Protein AF-A0A358DE54-F1 (afdb_monomer_lite)

Sequence (68 aa):
CIGCSKCQQACPFEAITIENNLAFIIDDKCRLCRKCVPVCPTNSILELNFPPRKETPPAVKEEATVNA

pLDDT: mean 86.39, std 16.8, range [46.91, 98.0]

Foldseek 3Di:
DQLPCQLCVQDPQSQWDADPRDIDGNPVSDPLPCSSQVRDPVSPDDPPPDDDDPDDPPPDPPPPDDDD

Secondary structure (DSSP, 8-state):
-----HHHHT-TT--EEEETTEEEE-TTT-----TTTTT-TT--S--TTPPPP--PPP----------

Radius of gyration: 16.02 Å; chains: 1; bounding box: 38×48×32 Å

Structure (mmCIF, N/CA/C/O backbone):
data_AF-A0A358DE54-F1
#
_entry.id   AF-A0A358DE54-F1
#
loop_
_atom_site.group_PDB
_atom_site.id
_atom_site.type_symbol
_atom_site.label_atom_id
_atom_site.label_alt_id
_atom_site.label_comp_id
_atom_site.label_asym_id
_atom_site.label_entity_id
_atom_site.label_seq_id
_atom_site.pdbx_PDB_ins_code
_atom_s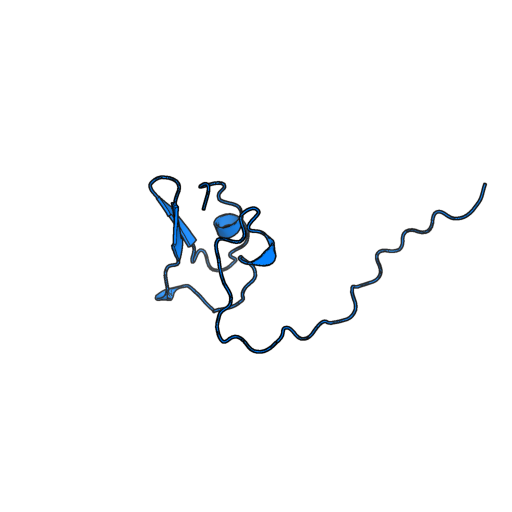ite.Cartn_x
_atom_site.Cartn_y
_atom_site.Cartn_z
_atom_site.occupancy
_atom_site.B_iso_or_equiv
_atom_site.auth_seq_id
_atom_site.auth_comp_id
_atom_site.auth_asym_id
_atom_site.auth_atom_id
_atom_site.pdbx_PDB_model_num
ATOM 1 N N . CYS A 1 1 ? 1.828 4.117 11.930 1.00 95.00 1 CYS A N 1
ATOM 2 C CA . CYS A 1 1 ? 0.620 3.405 11.458 1.00 95.00 1 CYS A CA 1
ATOM 3 C C . CYS A 1 1 ? -0.467 3.581 12.515 1.00 95.00 1 CYS A C 1
ATOM 5 O O . CYS A 1 1 ? -0.114 3.711 13.678 1.00 95.00 1 CYS A O 1
ATOM 7 N N . ILE A 1 2 ? -1.747 3.631 12.128 1.00 96.44 2 ILE A N 1
ATOM 8 C CA . ILE A 1 2 ? -2.893 3.799 13.050 1.00 96.44 2 ILE A CA 1
ATOM 9 C C . ILE A 1 2 ? -4.007 2.764 12.806 1.00 96.44 2 ILE A C 1
ATOM 11 O O . ILE A 1 2 ? -5.157 3.006 13.146 1.00 96.44 2 ILE A O 1
ATOM 15 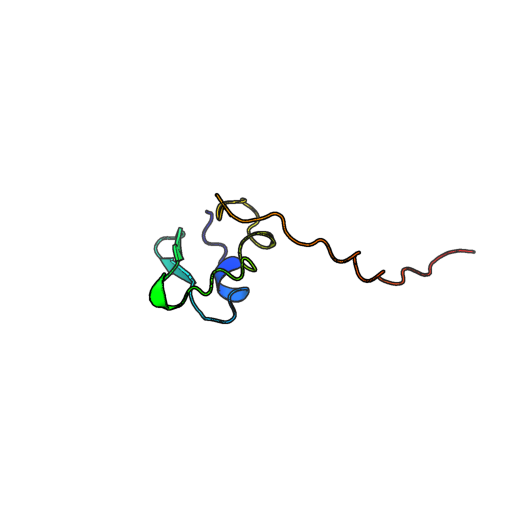N N . GLY A 1 3 ? -3.717 1.667 12.100 1.00 96.19 3 GLY A N 1
ATOM 16 C CA . GLY A 1 3 ? -4.699 0.602 11.848 1.00 96.19 3 GLY A CA 1
ATOM 17 C C . GLY A 1 3 ? -5.905 0.971 10.969 1.00 96.19 3 GLY A C 1
ATOM 18 O O . GLY A 1 3 ? -6.812 0.165 10.813 1.00 96.19 3 GLY A O 1
ATOM 19 N N . CYS A 1 4 ? -5.938 2.153 10.338 1.00 96.94 4 CYS A N 1
ATOM 20 C CA . CYS A 1 4 ? -7.116 2.636 9.592 1.00 96.94 4 CYS A CA 1
ATOM 21 C C . CYS A 1 4 ? -7.481 1.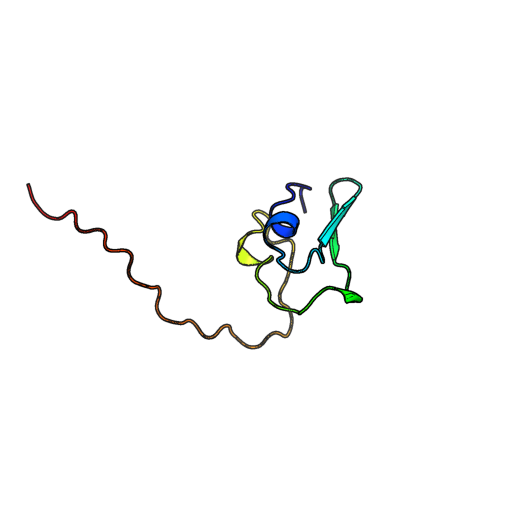848 8.314 1.00 96.94 4 CYS A C 1
ATOM 23 O O . CYS A 1 4 ? -8.427 2.220 7.627 1.00 96.94 4 CYS A O 1
ATOM 25 N N . SER A 1 5 ? -6.718 0.812 7.949 1.00 96.69 5 SER A N 1
ATOM 26 C CA . SER A 1 5 ? -6.983 -0.107 6.824 1.00 96.69 5 SER A CA 1
ATOM 27 C C . SER A 1 5 ? -7.086 0.512 5.413 1.00 96.69 5 SER A C 1
ATOM 29 O O . SER A 1 5 ? -7.271 -0.208 4.436 1.00 96.69 5 SER A O 1
ATOM 31 N N . LYS A 1 6 ? -6.877 1.826 5.245 1.00 97.69 6 LYS A N 1
ATOM 32 C CA . LYS A 1 6 ? -6.904 2.496 3.926 1.00 97.69 6 LYS A CA 1
ATOM 33 C C . LYS A 1 6 ? -5.883 1.928 2.938 1.00 97.69 6 LYS A C 1
ATOM 35 O O . LYS A 1 6 ? -6.177 1.779 1.757 1.00 97.69 6 LYS A O 1
ATOM 40 N N . CYS A 1 7 ? -4.683 1.594 3.414 1.00 97.69 7 CYS A N 1
ATOM 41 C CA . CYS A 1 7 ? -3.650 0.975 2.584 1.00 97.69 7 CYS A CA 1
ATOM 42 C C . CYS A 1 7 ? -4.049 -0.431 2.111 1.00 97.69 7 CYS A C 1
ATOM 44 O O . CYS A 1 7 ? -3.788 -0.759 0.956 1.00 97.69 7 CYS A O 1
ATOM 46 N N . GLN A 1 8 ? -4.714 -1.217 2.966 1.00 97.50 8 GLN A N 1
ATOM 47 C CA . GLN A 1 8 ? -5.249 -2.536 2.625 1.00 97.50 8 GLN A CA 1
ATOM 48 C C . GLN A 1 8 ? -6.301 -2.435 1.519 1.00 97.50 8 GLN A C 1
ATOM 50 O O . GLN A 1 8 ? -6.170 -3.108 0.503 1.00 97.50 8 GLN A O 1
ATOM 55 N N . GLN A 1 9 ? -7.273 -1.528 1.657 1.00 97.19 9 GLN A N 1
ATOM 56 C CA . GLN A 1 9 ? -8.317 -1.313 0.645 1.00 97.19 9 GLN A CA 1
ATOM 57 C C . GLN A 1 9 ? -7.761 -0.796 -0.691 1.00 97.19 9 GLN A C 1
ATOM 59 O O . GLN A 1 9 ? -8.267 -1.135 -1.756 1.00 97.19 9 GLN A O 1
ATOM 64 N N . ALA A 1 10 ? -6.701 0.015 -0.655 1.00 97.31 10 ALA A N 1
ATOM 65 C CA . ALA A 1 10 ? -6.068 0.546 -1.860 1.00 97.31 10 ALA A CA 1
ATOM 66 C C . ALA A 1 10 ? -5.180 -0.470 -2.600 1.00 97.31 10 ALA A C 1
ATOM 68 O O . ALA A 1 10 ? -4.719 -0.180 -3.708 1.00 97.31 10 ALA A O 1
ATOM 69 N N . CYS A 1 11 ? -4.875 -1.625 -1.998 1.00 97.44 11 CYS A N 1
ATOM 70 C CA . CYS A 1 11 ? -3.993 -2.620 -2.592 1.00 97.44 11 CYS A CA 1
ATOM 71 C C . CYS A 1 11 ? -4.781 -3.566 -3.518 1.00 97.44 11 CYS A C 1
ATOM 73 O O . CYS A 1 11 ? -5.511 -4.419 -3.021 1.00 97.44 11 CYS A O 1
ATOM 75 N N . PRO A 1 12 ? -4.591 -3.514 -4.852 1.00 96.62 12 PRO A N 1
ATOM 76 C CA . PRO A 1 12 ? -5.320 -4.388 -5.779 1.00 96.62 12 PRO A CA 1
ATOM 77 C C . PRO A 1 12 ? -4.829 -5.845 -5.764 1.00 96.62 12 PRO A C 1
ATOM 79 O O . PRO A 1 12 ? -5.394 -6.686 -6.449 1.00 96.62 12 PRO A O 1
ATOM 82 N N . PHE A 1 13 ? -3.749 -6.131 -5.032 1.00 97.25 13 PHE A N 1
ATOM 83 C CA . PHE A 1 13 ? -3.125 -7.455 -4.943 1.00 97.25 13 PHE A CA 1
ATOM 84 C C . PHE A 1 13 ? -3.311 -8.099 -3.567 1.00 97.25 13 PHE A C 1
ATOM 86 O O . PHE A 1 13 ? -2.681 -9.116 -3.291 1.00 97.25 13 PHE A O 1
ATOM 93 N N . GLU A 1 14 ? -4.100 -7.471 -2.685 1.00 96.50 14 GLU A N 1
ATOM 94 C CA . GLU A 1 14 ? -4.335 -7.957 -1.317 1.00 96.50 14 GLU A CA 1
ATOM 95 C C . GLU A 1 14 ? -3.024 -8.254 -0.562 1.00 96.50 14 GLU A C 1
ATOM 97 O O . GLU A 1 14 ? -2.906 -9.214 0.199 1.00 96.50 14 GLU A O 1
ATOM 102 N N . ALA A 1 15 ? -2.002 -7.430 -0.807 1.00 98.00 15 ALA A N 1
ATOM 103 C CA . ALA A 1 15 ? -0.656 -7.611 -0.271 1.00 98.00 15 ALA A CA 1
ATOM 104 C C . ALA A 1 15 ? -0.458 -6.955 1.103 1.00 98.00 15 ALA A C 1
ATOM 106 O O . ALA A 1 15 ? 0.672 -6.838 1.562 1.00 98.00 15 ALA A O 1
ATOM 107 N N . ILE A 1 16 ? -1.522 -6.453 1.732 1.00 97.56 16 ILE A N 1
ATOM 108 C CA . ILE A 1 16 ? -1.450 -5.754 3.016 1.00 97.56 16 ILE A CA 1
ATOM 109 C C . ILE A 1 16 ? -2.483 -6.360 3.957 1.00 97.56 16 ILE A C 1
ATOM 111 O O . ILE A 1 16 ? -3.666 -6.400 3.623 1.00 97.56 16 ILE A O 1
ATOM 115 N N . THR A 1 17 ? -2.043 -6.784 5.135 1.00 96.94 17 THR A N 1
ATOM 116 C CA . THR A 1 17 ? -2.899 -7.241 6.234 1.00 96.94 17 THR A CA 1
ATOM 117 C C . THR A 1 17 ? -2.819 -6.263 7.398 1.00 96.94 17 THR A C 1
ATOM 119 O O . THR A 1 17 ? -1.853 -5.506 7.531 1.00 96.94 17 THR A O 1
ATOM 122 N N . ILE A 1 18 ? -3.866 -6.236 8.221 1.00 96.75 18 ILE A N 1
ATOM 123 C CA . ILE A 1 18 ? -3.910 -5.426 9.436 1.00 96.75 18 ILE A CA 1
ATOM 124 C C . ILE A 1 18 ? -4.008 -6.371 10.626 1.00 96.75 18 ILE A C 1
ATOM 126 O O . ILE A 1 18 ? -4.992 -7.090 10.770 1.00 96.75 18 ILE A O 1
ATOM 130 N N . GLU A 1 19 ? -2.995 -6.346 11.484 1.00 95.81 19 GLU A N 1
ATOM 131 C CA . GLU A 1 19 ? -2.919 -7.162 12.694 1.00 95.81 19 GLU A CA 1
ATOM 132 C C . GLU A 1 19 ? -2.469 -6.270 13.849 1.00 95.81 19 GLU A C 1
ATOM 134 O O . GLU A 1 19 ? -1.560 -5.455 13.696 1.00 95.81 19 GLU A O 1
ATOM 139 N N . ASN A 1 20 ? -3.119 -6.373 15.011 1.00 94.81 20 ASN A N 1
ATOM 140 C CA . ASN A 1 20 ? -2.782 -5.572 16.198 1.00 94.81 20 ASN A CA 1
ATOM 141 C C . ASN A 1 20 ? -2.699 -4.052 15.926 1.00 94.81 20 ASN A C 1
ATOM 143 O O . ASN A 1 20 ? -1.809 -3.367 16.425 1.00 94.81 20 ASN A O 1
ATOM 147 N N . ASN A 1 21 ? -3.621 -3.516 15.113 1.00 93.62 21 ASN A N 1
ATOM 148 C CA . ASN A 1 21 ? -3.649 -2.112 14.664 1.00 93.62 21 ASN A CA 1
ATOM 149 C C . ASN A 1 21 ? -2.418 -1.655 13.854 1.00 93.62 21 ASN A C 1
ATOM 151 O O . ASN A 1 21 ? -2.221 -0.456 13.632 1.00 93.62 21 ASN A O 1
ATOM 155 N N . LEU A 1 22 ? -1.611 -2.592 13.363 1.00 96.50 22 LEU A N 1
ATOM 156 C CA . LEU A 1 22 ? -0.458 -2.340 12.511 1.00 96.50 22 LEU A CA 1
ATOM 157 C C . LEU A 1 22 ? -0.674 -2.955 11.133 1.00 96.50 22 LEU A C 1
ATOM 159 O O . LEU A 1 22 ? -1.416 -3.917 10.971 1.00 96.50 22 LEU A O 1
ATOM 163 N N . ALA A 1 23 ? -0.047 -2.346 10.129 1.00 97.00 23 ALA A N 1
ATOM 164 C CA . ALA A 1 23 ? -0.138 -2.809 8.755 1.00 97.00 23 ALA A CA 1
ATOM 165 C C . ALA A 1 23 ? 1.105 -3.633 8.431 1.00 97.00 23 ALA A C 1
ATOM 167 O O . ALA A 1 23 ? 2.218 -3.145 8.629 1.00 97.00 23 ALA A O 1
ATOM 168 N N . PHE A 1 24 ? 0.902 -4.835 7.906 1.00 96.94 24 PHE A N 1
ATOM 169 C CA . PHE A 1 24 ? 1.952 -5.744 7.465 1.00 96.94 24 PHE A CA 1
ATOM 170 C C . PHE A 1 24 ? 1.849 -5.923 5.954 1.00 96.94 24 PHE A C 1
ATOM 172 O O . PHE A 1 24 ? 0.764 -6.141 5.418 1.00 96.94 24 PHE A O 1
ATOM 179 N N . ILE A 1 25 ? 2.973 -5.770 5.255 1.00 96.56 25 ILE A N 1
ATOM 180 C CA . ILE A 1 25 ? 3.049 -5.968 3.807 1.00 96.56 25 ILE A CA 1
ATOM 181 C C . ILE A 1 25 ? 3.568 -7.383 3.565 1.00 96.56 25 ILE A C 1
ATOM 183 O O . ILE A 1 25 ? 4.658 -7.716 4.018 1.00 96.56 25 ILE A O 1
ATOM 187 N N . ILE A 1 26 ? 2.793 -8.182 2.838 1.00 96.75 26 ILE A N 1
ATOM 188 C CA . ILE A 1 26 ? 3.190 -9.506 2.359 1.00 96.75 26 ILE A CA 1
ATOM 189 C C . ILE A 1 26 ? 4.019 -9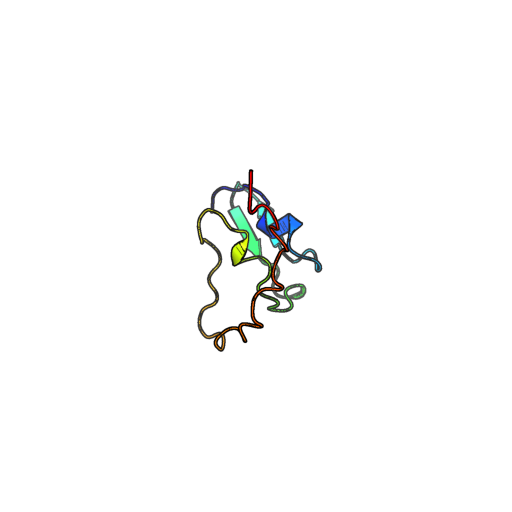.293 1.090 1.00 96.75 26 ILE A C 1
ATOM 191 O O . ILE A 1 26 ? 3.492 -8.892 0.047 1.00 96.75 26 ILE A O 1
ATOM 195 N N . ASP A 1 27 ? 5.320 -9.531 1.190 1.00 95.06 27 ASP A N 1
ATOM 196 C CA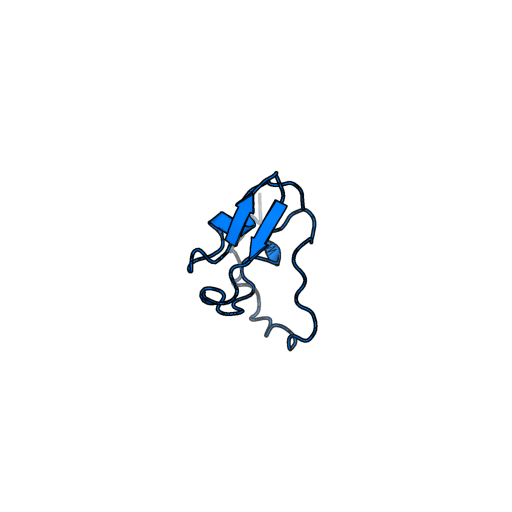 . ASP A 1 27 ? 6.307 -9.378 0.121 1.00 95.06 27 ASP A CA 1
ATOM 197 C C . ASP A 1 27 ? 5.966 -10.203 -1.128 1.00 95.06 27 ASP A C 1
ATOM 199 O O . ASP A 1 27 ? 5.940 -9.644 -2.225 1.00 95.06 27 ASP A O 1
ATOM 203 N N . ASP A 1 28 ? 5.564 -11.463 -0.964 1.00 97.00 28 ASP A N 1
ATOM 204 C CA . ASP A 1 28 ? 5.196 -12.370 -2.063 1.00 97.00 28 ASP A CA 1
ATOM 205 C C . ASP A 1 28 ? 4.070 -11.826 -2.963 1.00 97.00 28 ASP A C 1
ATOM 207 O O . ASP A 1 28 ? 4.019 -12.044 -4.184 1.00 97.00 28 ASP A O 1
ATOM 211 N N . LYS A 1 29 ? 3.134 -11.081 -2.369 1.00 97.19 29 LYS A N 1
ATOM 212 C CA . LYS A 1 29 ? 1.992 -10.482 -3.075 1.00 97.19 29 LYS A CA 1
ATOM 213 C C . LYS A 1 29 ? 2.271 -9.051 -3.527 1.00 97.19 29 LYS A C 1
ATOM 215 O O . LYS A 1 29 ? 1.619 -8.551 -4.447 1.00 97.19 29 LYS A O 1
ATOM 220 N N . CYS A 1 30 ? 3.232 -8.367 -2.911 1.00 96.88 30 CYS A N 1
ATOM 221 C CA . CYS A 1 30 ? 3.528 -6.979 -3.219 1.00 96.88 30 CYS A CA 1
ATOM 222 C C . CYS A 1 30 ? 4.156 -6.854 -4.615 1.00 96.88 30 CYS A C 1
ATOM 224 O O . CYS A 1 30 ? 5.167 -7.466 -4.935 1.00 96.88 30 CYS A O 1
ATOM 226 N N . ARG A 1 31 ? 3.562 -6.020 -5.476 1.00 95.56 31 ARG A N 1
ATOM 227 C CA . ARG A 1 31 ? 4.089 -5.711 -6.822 1.00 95.56 31 ARG A CA 1
ATOM 228 C C . ARG A 1 31 ? 4.783 -4.352 -6.901 1.00 95.56 31 ARG A C 1
ATOM 230 O O . ARG A 1 31 ? 4.901 -3.790 -7.982 1.00 95.56 31 ARG A O 1
ATOM 237 N N . LEU A 1 32 ? 5.153 -3.775 -5.752 1.00 93.94 32 LEU A N 1
ATOM 238 C CA . LEU A 1 32 ? 5.821 -2.468 -5.650 1.00 93.94 32 LEU A CA 1
ATOM 239 C C . LEU A 1 32 ? 5.107 -1.343 -6.434 1.00 93.94 32 LEU A C 1
ATOM 241 O O . LEU A 1 32 ? 5.725 -0.406 -6.933 1.00 93.94 32 LEU A O 1
ATOM 245 N N . CYS A 1 33 ? 3.773 -1.413 -6.523 1.00 93.69 33 CYS A N 1
ATOM 246 C CA . CYS A 1 33 ? 2.963 -0.466 -7.299 1.00 93.69 33 CYS A CA 1
ATOM 247 C C . CYS A 1 33 ? 2.762 0.897 -6.613 1.00 93.69 33 CYS A C 1
ATOM 249 O O . CYS A 1 33 ? 2.262 1.829 -7.238 1.00 93.69 33 CYS A O 1
ATOM 251 N N . ARG A 1 34 ? 3.115 1.007 -5.323 1.00 93.06 34 ARG A N 1
ATOM 252 C CA . ARG A 1 34 ? 3.100 2.241 -4.511 1.00 93.06 34 ARG A CA 1
ATOM 253 C C . ARG A 1 34 ? 1.746 2.944 -4.344 1.00 93.06 34 ARG A C 1
ATOM 255 O O . ARG A 1 34 ? 1.690 4.042 -3.795 1.00 93.06 34 ARG A O 1
ATOM 262 N N . LYS A 1 35 ? 0.635 2.305 -4.726 1.00 94.25 35 LYS A N 1
ATOM 263 C CA . LYS A 1 35 ? -0.728 2.844 -4.538 1.00 94.25 35 LYS A CA 1
ATOM 264 C C . LYS A 1 35 ? -1.111 3.041 -3.065 1.00 94.25 35 LYS A C 1
ATOM 266 O O . LYS A 1 35 ? -1.904 3.921 -2.752 1.00 94.25 35 LYS A O 1
ATOM 271 N N . CYS A 1 36 ? -0.518 2.265 -2.159 1.00 96.56 36 CYS A N 1
ATOM 272 C CA . CYS A 1 36 ? -0.748 2.355 -0.716 1.00 96.56 36 CYS A CA 1
ATOM 273 C C . CYS A 1 36 ? -0.083 3.573 -0.042 1.00 96.56 36 CYS A C 1
ATOM 275 O O . CYS A 1 36 ? -0.533 3.984 1.025 1.00 96.56 36 CYS A O 1
ATOM 277 N N . VAL A 1 37 ? 0.956 4.159 -0.651 1.00 95.12 37 VAL A N 1
ATOM 278 C CA . VAL A 1 37 ? 1.707 5.299 -0.094 1.00 95.12 37 VAL A CA 1
ATOM 279 C C . VAL A 1 37 ? 0.841 6.565 0.015 1.00 95.12 37 VAL A C 1
ATOM 281 O O . VAL A 1 37 ? 0.658 7.044 1.132 1.00 95.12 37 VAL A O 1
ATOM 284 N N . PRO A 1 38 ? 0.242 7.098 -1.075 1.00 95.00 38 PRO A N 1
ATOM 285 C CA . PRO A 1 38 ? -0.490 8.369 -1.018 1.00 95.00 38 PRO A CA 1
ATOM 286 C C . PRO A 1 38 ? -1.794 8.305 -0.209 1.00 95.00 38 PRO A C 1
ATOM 288 O O . PRO A 1 38 ? -2.312 9.339 0.194 1.00 95.00 38 PRO A O 1
ATOM 291 N N . VAL A 1 39 ? -2.347 7.110 0.032 1.00 96.50 39 VAL A N 1
ATOM 292 C CA . VAL A 1 39 ? -3.591 6.946 0.806 1.00 96.50 39 VAL A CA 1
ATOM 293 C C . VAL A 1 39 ? -3.353 6.866 2.316 1.00 96.50 39 VAL A C 1
ATOM 295 O O . VAL A 1 39 ? -4.314 6.874 3.088 1.00 96.50 39 VAL A O 1
ATOM 298 N N . CYS A 1 40 ? -2.096 6.733 2.755 1.00 97.25 40 CYS A N 1
ATOM 299 C CA . CYS A 1 40 ? -1.762 6.588 4.165 1.00 97.25 40 CYS A CA 1
ATOM 300 C C . CYS A 1 40 ? -1.796 7.962 4.860 1.00 97.25 40 CYS A C 1
ATOM 302 O O . CYS A 1 40 ? -0.897 8.768 4.639 1.00 97.25 40 CYS A O 1
ATOM 304 N N . PRO A 1 41 ? -2.756 8.234 5.766 1.00 96.38 41 PRO A N 1
ATOM 305 C CA . PRO A 1 41 ? -2.887 9.557 6.387 1.00 96.38 41 PRO A CA 1
ATOM 306 C C . PRO A 1 41 ? -1.742 9.890 7.352 1.00 96.38 41 PRO A C 1
ATOM 308 O O . PRO A 1 41 ? -1.558 11.039 7.726 1.00 96.38 41 PRO A O 1
ATOM 311 N N . THR A 1 42 ? -0.990 8.877 7.784 1.00 96.25 42 THR A N 1
ATOM 312 C CA . THR A 1 42 ? 0.125 9.017 8.729 1.00 96.25 42 THR A CA 1
ATOM 313 C C . THR A 1 42 ? 1.484 8.816 8.069 1.00 96.25 42 THR A C 1
ATOM 315 O O . THR A 1 42 ? 2.469 8.651 8.781 1.00 96.25 42 THR A O 1
ATOM 318 N N . ASN A 1 43 ? 1.542 8.763 6.729 1.00 95.25 43 ASN A N 1
ATOM 319 C CA . ASN A 1 43 ? 2.775 8.578 5.952 1.00 95.25 43 ASN A CA 1
ATOM 320 C C . ASN A 1 43 ? 3.666 7.427 6.463 1.00 95.25 43 ASN A C 1
ATOM 322 O O . ASN A 1 43 ? 4.888 7.504 6.445 1.00 95.25 43 ASN A O 1
ATOM 326 N N . SER A 1 44 ? 3.051 6.346 6.956 1.00 95.81 44 SER A N 1
ATOM 327 C CA . SER A 1 44 ? 3.776 5.228 7.580 1.00 95.81 44 SER A CA 1
ATOM 328 C C . SER A 1 44 ? 4.363 4.227 6.584 1.00 95.81 44 SER A C 1
ATOM 330 O O . SER A 1 44 ? 5.085 3.326 6.994 1.00 95.81 44 SER A O 1
ATOM 332 N N . ILE A 1 45 ? 4.025 4.346 5.299 1.00 95.19 45 ILE A N 1
ATOM 333 C CA . ILE A 1 45 ? 4.558 3.508 4.223 1.00 95.19 45 ILE A CA 1
ATOM 334 C C . ILE A 1 45 ? 5.470 4.399 3.384 1.00 95.19 45 ILE A C 1
ATOM 336 O O . ILE A 1 45 ? 4.999 5.380 2.810 1.00 95.19 45 ILE A O 1
ATOM 340 N N . LEU A 1 46 ? 6.757 4.062 3.327 1.00 92.31 46 LEU A N 1
ATOM 341 C CA . LEU A 1 46 ? 7.782 4.858 2.654 1.00 92.31 46 LEU A CA 1
ATOM 342 C C . LEU A 1 46 ? 8.207 4.201 1.337 1.00 92.31 46 LEU A C 1
ATOM 344 O O . LEU A 1 46 ? 8.320 2.982 1.245 1.00 92.31 46 LEU A O 1
ATOM 348 N 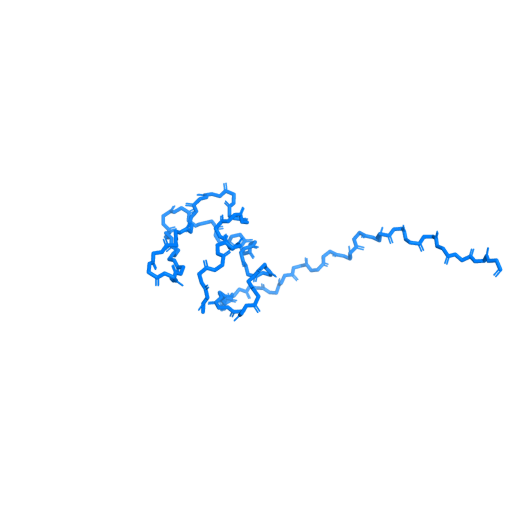N . GLU A 1 47 ? 8.479 5.020 0.324 1.00 90.12 47 GLU A N 1
ATOM 349 C CA . GLU A 1 47 ? 9.001 4.595 -0.981 1.00 90.12 47 GLU A CA 1
ATOM 350 C C . GLU A 1 47 ? 10.507 4.886 -1.100 1.00 90.12 47 GLU A C 1
ATOM 352 O O . GLU A 1 47 ? 10.964 5.570 -2.012 1.00 90.12 47 GLU A O 1
ATOM 357 N N . LEU A 1 48 ? 11.296 4.369 -0.155 1.00 89.62 48 LEU A N 1
ATOM 358 C CA . LEU A 1 48 ? 12.750 4.551 -0.167 1.00 89.62 48 LEU A CA 1
ATOM 359 C C . LEU A 1 48 ? 13.374 3.880 -1.398 1.00 89.62 48 LEU A C 1
ATOM 361 O O . LEU A 1 48 ? 12.990 2.772 -1.769 1.00 89.62 48 LEU A O 1
ATOM 365 N N . ASN A 1 49 ? 14.352 4.549 -2.010 1.00 88.56 49 ASN A N 1
ATOM 366 C CA . ASN A 1 49 ? 15.097 4.076 -3.184 1.00 88.56 49 ASN A CA 1
ATOM 367 C C . ASN A 1 49 ? 14.252 3.845 -4.452 1.00 88.56 49 ASN A C 1
ATOM 369 O O . ASN A 1 49 ? 14.703 3.172 -5.379 1.00 88.56 49 ASN A O 1
ATOM 373 N N . PHE A 1 50 ? 13.047 4.413 -4.532 1.00 87.12 50 PHE A N 1
ATOM 374 C CA . PHE A 1 50 ? 12.283 4.416 -5.776 1.00 87.12 50 PHE A CA 1
ATOM 375 C C . PHE A 1 50 ? 12.712 5.562 -6.698 1.00 87.12 50 PHE A C 1
ATOM 377 O O . PHE A 1 50 ? 13.000 6.661 -6.219 1.00 87.12 50 PHE A O 1
ATOM 384 N N . PRO A 1 51 ? 12.695 5.356 -8.030 1.00 86.75 51 PRO A N 1
ATOM 385 C CA . PRO A 1 51 ? 12.829 6.461 -8.964 1.00 86.75 51 PRO A CA 1
ATOM 386 C C . PRO A 1 51 ? 11.663 7.450 -8.785 1.00 86.75 51 PRO A C 1
ATOM 388 O O . PRO A 1 51 ? 10.554 7.037 -8.397 1.00 86.75 51 PRO A O 1
ATOM 391 N N . PRO A 1 52 ? 11.882 8.741 -9.099 1.00 85.69 52 PRO A N 1
ATOM 392 C CA . PRO A 1 52 ? 10.831 9.748 -9.023 1.00 85.69 52 PRO A CA 1
ATOM 393 C C . PRO A 1 52 ? 9.608 9.290 -9.823 1.00 85.69 52 PRO A C 1
ATOM 395 O O . PRO A 1 52 ? 9.729 8.688 -10.897 1.00 85.69 52 PRO A O 1
ATOM 398 N N . ARG A 1 53 ? 8.405 9.522 -9.283 1.00 82.62 53 ARG A N 1
ATOM 399 C CA . ARG A 1 53 ? 7.172 9.233 -10.024 1.00 82.62 53 ARG A CA 1
ATOM 400 C C . ARG A 1 53 ? 7.179 10.101 -11.282 1.00 82.62 53 ARG A C 1
ATOM 402 O O . ARG A 1 53 ? 7.424 11.297 -11.194 1.00 82.62 53 ARG A O 1
ATOM 409 N N . LYS A 1 54 ? 6.898 9.513 -12.450 1.00 78.12 54 LYS A N 1
ATOM 410 C CA . LYS A 1 54 ? 6.559 10.312 -13.632 1.00 78.12 54 LYS A CA 1
ATOM 411 C C . LYS A 1 54 ? 5.228 10.992 -13.340 1.00 78.12 54 LYS A C 1
ATOM 413 O O . LYS A 1 54 ? 4.179 10.355 -13.416 1.00 78.12 54 LYS A O 1
ATOM 418 N N . GLU A 1 55 ? 5.290 12.254 -12.948 1.00 67.94 55 GLU A N 1
ATOM 419 C CA . GLU A 1 55 ? 4.127 13.122 -12.865 1.00 67.94 55 GLU A CA 1
ATOM 420 C C . GLU A 1 55 ? 3.548 13.224 -14.275 1.00 67.94 55 GLU A C 1
ATOM 422 O O . GLU A 1 55 ? 4.117 13.851 -15.165 1.00 67.94 55 GLU A O 1
ATOM 427 N N . THR A 1 56 ? 2.447 12.519 -14.521 1.00 60.25 56 THR A N 1
ATOM 428 C CA . THR A 1 56 ? 1.599 12.883 -15.655 1.00 60.25 56 THR A CA 1
ATOM 429 C C . THR A 1 56 ? 0.826 14.109 -15.176 1.00 60.25 56 THR A C 1
ATOM 431 O O . THR A 1 56 ? 0.310 14.043 -14.054 1.00 60.25 56 THR A O 1
ATOM 434 N N . PRO A 1 57 ? 0.778 15.218 -15.942 1.00 59.47 57 PRO A N 1
ATOM 435 C CA . PRO A 1 57 ? 0.018 16.397 -15.553 1.00 59.47 57 PRO A CA 1
ATOM 436 C C . PRO A 1 57 ? -1.373 15.965 -15.087 1.00 59.47 57 PRO A C 1
ATOM 438 O O . PRO A 1 57 ? -1.970 15.098 -15.739 1.00 59.47 57 PRO A O 1
ATOM 441 N N . PRO A 1 58 ? -1.860 16.477 -13.942 1.00 57.56 58 PRO A N 1
ATOM 442 C CA . PRO A 1 58 ? -3.138 16.054 -13.401 1.00 57.56 58 PRO A CA 1
ATOM 443 C C . PRO A 1 58 ? -4.176 16.240 -14.499 1.00 57.56 58 PRO A C 1
ATOM 445 O O . PRO A 1 58 ? -4.271 17.323 -15.075 1.00 57.56 58 PRO A O 1
ATOM 448 N N . ALA A 1 59 ? -4.909 15.173 -14.820 1.00 57.03 59 ALA A N 1
ATOM 449 C CA . ALA A 1 59 ? -6.118 15.282 -15.612 1.00 57.03 59 ALA A CA 1
ATOM 450 C C . ALA A 1 59 ? -6.942 16.408 -14.983 1.00 57.03 59 ALA A C 1
ATOM 452 O O . ALA A 1 59 ? -7.390 16.287 -13.839 1.00 57.03 59 ALA A O 1
ATOM 453 N N . VAL A 1 60 ? -7.000 17.533 -15.696 1.00 50.78 60 VAL A N 1
ATOM 454 C CA . VAL A 1 60 ? -7.705 18.745 -15.309 1.00 50.78 60 VAL A CA 1
ATOM 455 C C . VAL A 1 60 ? -9.124 18.310 -14.984 1.00 50.78 60 VAL A C 1
ATOM 457 O O . VAL A 1 60 ? -9.875 17.908 -15.869 1.00 50.78 60 VAL A O 1
ATOM 460 N N . LYS A 1 61 ? -9.470 18.310 -13.695 1.00 46.91 61 LYS A N 1
ATOM 461 C CA . LYS A 1 61 ? -10.868 18.308 -13.299 1.00 46.91 61 LYS A CA 1
ATOM 462 C C . LYS A 1 61 ? -11.385 19.679 -13.695 1.00 46.91 61 LYS A C 1
ATOM 464 O O . LYS A 1 61 ? -10.948 20.693 -13.165 1.00 46.91 61 LYS A O 1
ATOM 469 N N . GLU A 1 62 ? -12.230 19.664 -14.708 1.00 53.03 62 GLU A N 1
ATOM 470 C CA . GLU A 1 62 ? -13.102 20.739 -15.139 1.00 53.03 62 GLU A CA 1
ATOM 471 C C . GLU A 1 62 ? -13.924 21.246 -13.940 1.00 53.03 62 GLU A C 1
ATOM 473 O O . GLU A 1 62 ? -14.990 20.726 -13.634 1.00 53.03 62 GLU A O 1
ATOM 478 N N . GLU A 1 63 ? -13.405 22.240 -13.218 1.00 47.66 63 GLU A N 1
ATOM 479 C CA . GLU A 1 63 ? -14.205 23.132 -12.373 1.00 47.66 63 GLU A CA 1
ATOM 480 C C . GLU A 1 63 ? -14.468 24.408 -13.176 1.00 47.66 63 GLU A C 1
ATOM 482 O O . GLU A 1 63 ? -13.824 25.444 -13.021 1.00 47.66 63 GLU A O 1
ATOM 487 N N . ALA A 1 64 ? -15.424 24.302 -14.097 1.00 57.84 64 ALA A N 1
ATOM 488 C CA . ALA A 1 64 ? -16.092 25.450 -14.680 1.00 57.84 64 ALA A CA 1
ATOM 489 C C . ALA A 1 64 ? -17.118 25.996 -13.672 1.00 57.84 64 ALA A C 1
ATOM 491 O O . ALA A 1 64 ? -18.286 25.626 -13.700 1.00 57.84 64 ALA A O 1
ATOM 492 N N . THR A 1 65 ? -16.696 26.905 -12.794 1.00 51.53 65 THR A N 1
ATOM 493 C CA . THR A 1 65 ? -17.605 27.886 -12.181 1.00 51.53 65 THR A CA 1
ATOM 494 C C . THR A 1 65 ? -16.940 29.252 -12.203 1.00 51.53 65 THR A C 1
ATOM 496 O O . THR A 1 65 ? -16.270 29.662 -11.259 1.00 51.53 65 THR A O 1
ATOM 499 N N . VAL A 1 66 ? -17.123 29.941 -13.327 1.00 54.16 66 VAL A N 1
ATOM 500 C CA . VAL A 1 66 ? -16.820 31.357 -13.515 1.00 54.16 66 VAL A CA 1
ATOM 501 C C . VAL A 1 66 ? -18.111 32.025 -14.005 1.00 54.16 66 VAL A C 1
ATOM 503 O O . VAL A 1 66 ? -18.653 31.625 -15.032 1.00 54.16 66 VAL A O 1
ATOM 506 N N . ASN A 1 67 ? -18.537 33.045 -13.248 1.00 52.00 67 ASN A N 1
ATOM 507 C CA . ASN A 1 67 ? -19.500 34.121 -13.547 1.00 52.00 67 ASN A CA 1
ATOM 508 C C . ASN A 1 67 ? -20.981 33.948 -13.150 1.00 52.00 67 ASN A C 1
ATOM 510 O O . ASN A 1 67 ? -21.784 33.390 -13.897 1.00 52.00 67 ASN A O 1
ATOM 514 N N . ALA A 1 68 ? -21.344 34.608 -12.045 1.00 47.69 68 ALA A N 1
ATOM 515 C CA . ALA A 1 68 ? -22.497 35.510 -11.975 1.00 47.69 68 ALA A CA 1
ATOM 516 C C . ALA A 1 68 ? -22.033 36.834 -11.350 1.00 47.69 68 ALA A C 1
ATOM 518 O O . ALA A 1 68 ? -21.246 36.758 -10.377 1.00 47.69 68 ALA A O 1
#